Protein AF-A0A6I1WRI8-F1 (a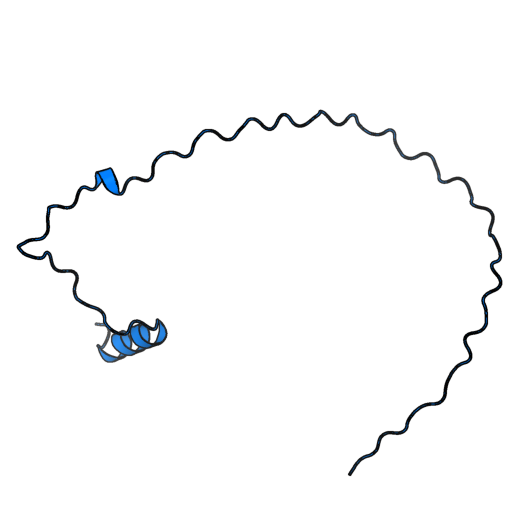fdb_monomer_lite)

Secondary structure (DSSP, 8-state):
---HHHHHHHHHHTT----------TTPPPP-GGGGSPPPPPPPP-------PPPPPPPPPP----------------PPPP---

Structure (mmCIF, N/CA/C/O backbone):
data_AF-A0A6I1WRI8-F1
#
_entry.id   AF-A0A6I1WRI8-F1
#
loop_
_atom_site.group_PDB
_atom_site.id
_atom_site.type_symbol
_atom_site.label_atom_id
_atom_site.label_alt_id
_atom_site.label_comp_id
_atom_site.label_asym_id
_atom_site.label_entity_id
_atom_site.label_seq_id
_atom_site.pdbx_PDB_ins_code
_atom_site.Cartn_x
_atom_site.Cartn_y
_atom_site.Cartn_z
_atom_site.occupancy
_atom_site.B_iso_or_equiv
_atom_site.auth_seq_id
_atom_site.auth_comp_id
_atom_site.auth_asym_id
_atom_site.auth_atom_id
_atom_site.pdbx_PDB_model_num
ATOM 1 N N . MET A 1 1 ? -7.119 9.192 -24.147 1.00 59.59 1 MET A N 1
ATOM 2 C CA . MET A 1 1 ? -6.758 7.762 -24.020 1.00 59.59 1 MET A CA 1
ATOM 3 C C . MET A 1 1 ? -5.248 7.633 -24.153 1.00 59.59 1 MET A C 1
ATOM 5 O O . MET A 1 1 ? -4.710 8.038 -25.178 1.00 59.59 1 MET A O 1
ATOM 9 N N . LEU A 1 2 ? -4.548 7.172 -23.112 1.00 64.38 2 LEU A N 1
ATOM 10 C CA . LEU A 1 2 ? -3.106 6.922 -23.192 1.00 64.38 2 LEU A CA 1
ATOM 11 C C . LEU A 1 2 ? -2.893 5.739 -24.147 1.00 64.38 2 LEU A C 1
ATOM 13 O O . LEU A 1 2 ? -3.387 4.650 -23.881 1.00 64.38 2 LEU A O 1
ATOM 17 N N . ASN A 1 3 ? -2.229 5.967 -25.281 1.00 86.62 3 ASN A N 1
ATOM 18 C CA . ASN A 1 3 ? -1.959 4.913 -26.257 1.00 86.62 3 ASN A CA 1
ATOM 19 C C . ASN A 1 3 ? -1.111 3.816 -25.583 1.00 86.62 3 ASN A C 1
ATOM 21 O O . ASN A 1 3 ? -0.148 4.144 -24.885 1.00 86.62 3 ASN A O 1
ATOM 25 N N . GLU A 1 4 ? -1.457 2.541 -25.768 1.00 84.69 4 GLU A N 1
ATOM 26 C CA . GLU A 1 4 ? -0.821 1.383 -25.108 1.00 84.69 4 GLU A CA 1
ATOM 27 C C . GLU A 1 4 ? 0.720 1.406 -25.223 1.00 84.69 4 GLU A C 1
ATOM 29 O O . GLU A 1 4 ? 1.430 1.060 -24.279 1.00 84.69 4 GLU A O 1
ATOM 34 N N . SER A 1 5 ? 1.260 1.948 -26.321 1.00 86.69 5 SER A N 1
ATOM 35 C CA . SER A 1 5 ? 2.699 2.171 -26.523 1.00 86.69 5 SER A CA 1
ATOM 36 C C . SER A 1 5 ? 3.341 3.070 -25.459 1.00 86.69 5 SER A C 1
ATOM 38 O O . SER A 1 5 ? 4.431 2.777 -24.971 1.00 86.69 5 SER A O 1
ATOM 40 N N . ARG A 1 6 ? 2.666 4.154 -25.055 1.00 89.12 6 ARG A N 1
ATOM 41 C CA . ARG A 1 6 ? 3.179 5.084 -24.037 1.00 89.12 6 ARG A CA 1
ATOM 42 C C . ARG A 1 6 ? 3.148 4.450 -22.644 1.00 89.12 6 ARG A C 1
ATOM 44 O O . ARG A 1 6 ? 4.063 4.679 -21.860 1.00 89.12 6 ARG A O 1
ATOM 51 N N . ARG A 1 7 ? 2.140 3.616 -22.358 1.00 86.94 7 ARG A N 1
ATOM 52 C CA . ARG A 1 7 ? 2.073 2.824 -21.119 1.00 86.94 7 ARG A CA 1
ATOM 53 C C . ARG A 1 7 ? 3.243 1.843 -21.031 1.00 86.94 7 ARG A C 1
ATOM 55 O O . ARG A 1 7 ? 3.915 1.804 -20.005 1.00 86.94 7 ARG A O 1
ATOM 62 N N . ARG A 1 8 ? 3.510 1.094 -22.106 1.00 86.94 8 ARG A N 1
ATOM 63 C CA . ARG A 1 8 ? 4.626 0.134 -22.161 1.00 86.94 8 ARG A CA 1
ATOM 64 C C . ARG A 1 8 ? 5.978 0.817 -21.982 1.00 86.94 8 ARG A C 1
ATOM 66 O O . ARG A 1 8 ? 6.737 0.398 -21.121 1.00 86.94 8 ARG A O 1
ATOM 73 N N . ALA A 1 9 ? 6.235 1.909 -22.707 1.00 90.06 9 ALA A N 1
ATOM 74 C CA . ALA A 1 9 ? 7.486 2.663 -22.590 1.00 90.06 9 ALA A CA 1
ATOM 75 C C . ALA A 1 9 ? 7.744 3.161 -21.157 1.00 90.06 9 ALA A C 1
ATOM 77 O O . ALA A 1 9 ? 8.856 3.034 -20.647 1.00 90.06 9 ALA A O 1
ATOM 78 N N . TYR A 1 10 ? 6.709 3.678 -20.487 1.00 90.06 10 TYR A N 1
ATOM 79 C CA . TYR A 1 10 ? 6.809 4.107 -19.093 1.00 90.06 10 TYR A CA 1
ATOM 80 C C . TYR A 1 10 ? 7.133 2.942 -18.144 1.00 90.06 10 TYR A C 1
ATOM 82 O O . TYR A 1 10 ? 8.043 3.054 -17.326 1.00 90.06 10 TYR A O 1
ATOM 90 N N . LEU A 1 11 ? 6.438 1.807 -18.269 1.00 90.00 11 LEU A N 1
ATOM 91 C CA . LEU A 1 11 ? 6.688 0.633 -17.423 1.00 90.00 11 LEU A CA 1
ATOM 92 C C . LEU A 1 11 ? 8.089 0.048 -17.640 1.00 90.00 11 LEU A C 1
ATOM 94 O O . LEU A 1 11 ? 8.758 -0.295 -16.667 1.00 90.00 11 LEU A O 1
ATOM 98 N N . THR A 1 12 ? 8.567 0.003 -18.887 1.00 88.62 12 THR A N 1
ATOM 99 C CA . THR A 1 12 ? 9.946 -0.394 -19.202 1.00 88.62 12 THR A CA 1
ATOM 100 C C . THR A 1 12 ? 10.962 0.549 -18.558 1.00 88.62 12 THR A C 1
ATOM 102 O O . THR A 1 12 ? 11.925 0.075 -17.960 1.00 88.62 12 THR A O 1
ATOM 105 N N . ALA A 1 13 ? 10.740 1.867 -18.618 1.00 92.94 13 ALA A N 1
ATOM 106 C CA . ALA A 1 13 ? 11.617 2.848 -17.973 1.00 92.94 13 ALA A CA 1
ATOM 107 C C . ALA A 1 13 ? 11.656 2.683 -16.443 1.00 92.94 13 ALA A C 1
ATOM 109 O O . ALA A 1 13 ? 12.698 2.876 -15.825 1.00 92.94 13 ALA A O 1
ATOM 110 N N . MET A 1 14 ? 10.536 2.278 -15.842 1.00 94.25 14 MET A N 1
ATOM 111 C CA . MET A 1 14 ? 10.426 1.949 -14.417 1.00 94.25 14 MET A CA 1
ATOM 112 C C . MET A 1 14 ? 10.890 0.522 -14.076 1.00 94.25 14 MET A C 1
ATOM 114 O O . MET A 1 14 ? 10.716 0.089 -12.941 1.00 94.25 14 MET A O 1
ATOM 118 N N . GLN A 1 15 ? 11.471 -0.214 -15.035 1.00 90.81 15 GLN A N 1
ATOM 119 C CA . GLN A 1 15 ? 11.955 -1.594 -14.872 1.00 90.81 15 GLN A CA 1
ATOM 120 C C . GLN A 1 15 ? 10.872 -2.583 -14.403 1.00 90.81 15 GLN A C 1
ATOM 122 O O . GLN A 1 15 ? 11.155 -3.619 -13.801 1.00 90.81 15 GLN A O 1
ATOM 127 N N . VAL A 1 16 ? 9.607 -2.295 -14.709 1.00 85.62 16 VAL A N 1
ATOM 128 C CA . VAL A 1 16 ? 8.477 -3.166 -14.385 1.00 85.62 16 VAL A CA 1
ATOM 129 C C . VAL A 1 16 ? 8.314 -4.189 -15.508 1.00 85.62 16 VAL A C 1
ATOM 131 O O . VAL A 1 16 ? 7.719 -3.905 -16.546 1.00 85.62 16 VAL A O 1
ATOM 134 N N . VAL A 1 17 ? 8.867 -5.386 -15.300 1.00 80.19 17 VAL A N 1
ATOM 135 C CA . VAL A 1 17 ? 8.926 -6.462 -16.311 1.00 80.19 17 VAL A CA 1
ATOM 136 C C . VAL A 1 17 ? 7.553 -7.083 -16.597 1.00 80.19 17 VAL A C 1
ATOM 138 O O . VAL A 1 17 ? 7.250 -7.429 -17.734 1.00 80.19 17 VAL A O 1
ATOM 141 N N . SER A 1 18 ? 6.698 -7.205 -15.581 1.00 74.31 18 SER A N 1
ATOM 142 C CA . SER A 1 18 ? 5.329 -7.701 -15.723 1.00 74.31 18 SER A CA 1
ATOM 143 C C . SER A 1 18 ? 4.405 -6.908 -14.812 1.00 74.31 18 SER A C 1
ATOM 145 O O . SER A 1 18 ? 4.633 -6.820 -13.605 1.00 74.31 18 SER A O 1
ATOM 147 N N . TRP A 1 19 ? 3.360 -6.320 -15.394 1.00 71.38 19 TRP A N 1
ATOM 148 C CA . TRP A 1 19 ? 2.282 -5.689 -14.643 1.00 71.38 19 TRP A CA 1
ATOM 149 C C . TRP A 1 19 ? 1.057 -6.597 -14.687 1.00 71.38 19 TRP A C 1
ATOM 151 O O . TRP A 1 19 ? 0.281 -6.572 -15.645 1.00 71.38 19 TRP A O 1
ATOM 161 N N . VAL A 1 20 ? 0.896 -7.416 -13.650 1.00 78.06 20 VAL A N 1
ATOM 162 C CA . VAL A 1 20 ? -0.257 -8.309 -13.508 1.00 78.06 20 VAL A CA 1
ATOM 163 C C . VAL A 1 20 ? -1.458 -7.505 -12.990 1.00 78.06 20 VAL A C 1
ATOM 165 O O . VAL A 1 20 ? -1.314 -6.747 -12.025 1.00 78.06 20 VAL A O 1
ATOM 168 N N . PRO A 1 21 ? -2.651 -7.638 -13.599 1.00 77.25 21 PRO A N 1
ATOM 169 C CA . PRO A 1 21 ? -3.875 -7.064 -13.053 1.00 77.25 21 PRO A CA 1
ATOM 170 C C . PRO A 1 21 ? -4.121 -7.581 -11.631 1.00 77.25 21 PRO A C 1
ATOM 172 O O . PRO A 1 21 ? -4.167 -8.791 -11.410 1.00 77.25 21 PRO A O 1
ATOM 175 N N . ARG A 1 22 ? -4.302 -6.674 -10.664 1.00 76.31 22 ARG A N 1
ATOM 176 C CA . ARG A 1 22 ? -4.711 -7.056 -9.306 1.00 76.31 22 ARG A CA 1
ATOM 177 C C . ARG A 1 22 ? -6.151 -7.552 -9.368 1.00 76.31 22 ARG A C 1
ATOM 179 O O . ARG A 1 22 ? -7.069 -6.757 -9.534 1.00 76.31 22 ARG A O 1
ATOM 186 N N . THR A 1 23 ? -6.316 -8.864 -9.300 1.00 75.75 23 THR A N 1
ATOM 187 C CA . THR A 1 23 ? -7.611 -9.543 -9.264 1.00 75.75 23 THR A CA 1
ATOM 188 C C . THR A 1 23 ? -7.682 -10.357 -7.980 1.00 75.75 23 THR A C 1
ATOM 190 O O . THR A 1 23 ? -6.680 -10.927 -7.549 1.00 75.75 23 THR A O 1
ATOM 193 N N . GLU A 1 24 ? -8.847 -10.351 -7.336 1.00 74.56 24 GLU A N 1
ATOM 194 C CA . GLU A 1 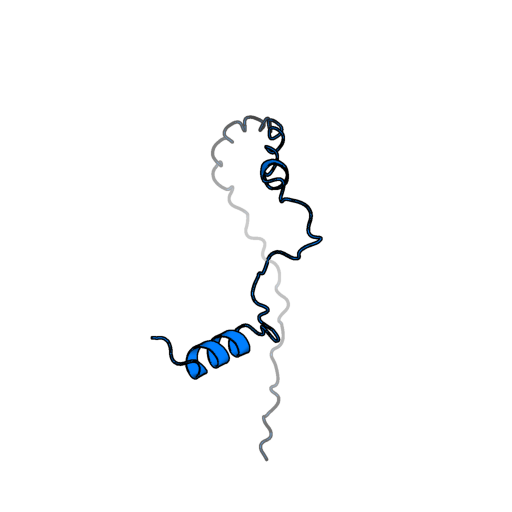24 ? -9.117 -11.184 -6.163 1.00 74.56 24 GLU A CA 1
ATOM 195 C C . GLU A 1 24 ? -9.096 -12.651 -6.607 1.00 74.56 24 GLU A C 1
ATOM 197 O O . GLU A 1 24 ? -9.811 -13.043 -7.532 1.00 74.56 24 GLU A O 1
ATOM 202 N N . LEU A 1 25 ? -8.241 -13.461 -5.984 1.00 80.12 25 LEU A N 1
ATOM 203 C CA . LEU A 1 25 ? -8.206 -14.896 -6.252 1.00 80.12 25 LEU A CA 1
ATOM 204 C C . LEU A 1 25 ? -9.380 -15.558 -5.513 1.00 80.12 25 LEU A C 1
ATOM 206 O O . LEU A 1 25 ? -9.659 -15.182 -4.378 1.00 80.12 25 LEU A O 1
ATOM 210 N N . PRO A 1 26 ? -10.036 -16.585 -6.080 1.00 80.75 26 PRO A N 1
ATOM 211 C CA . PRO A 1 26 ? -11.213 -17.213 -5.464 1.00 80.75 26 PRO A CA 1
ATOM 212 C C . PRO A 1 26 ? -10.910 -17.920 -4.131 1.00 80.75 26 PRO A C 1
ATOM 214 O O . PRO A 1 26 ? -11.818 -18.226 -3.368 1.00 80.75 26 PRO A O 1
ATOM 217 N N . PHE A 1 27 ? -9.632 -18.183 -3.856 1.00 80.75 27 PHE A N 1
ATOM 218 C CA . PHE A 1 27 ? -9.125 -18.757 -2.611 1.00 80.75 27 PHE A CA 1
ATOM 219 C C . PHE A 1 27 ? -8.391 -17.729 -1.734 1.00 80.75 27 PHE A C 1
ATOM 221 O O . PHE A 1 27 ? -7.828 -18.102 -0.704 1.00 80.75 27 PHE A O 1
ATOM 228 N N . ALA A 1 28 ? -8.332 -16.455 -2.140 1.00 84.19 28 ALA A N 1
ATOM 229 C CA . ALA A 1 28 ? -7.743 -15.420 -1.303 1.00 84.19 28 ALA A CA 1
ATOM 230 C C . ALA A 1 28 ? -8.628 -15.195 -0.073 1.00 84.19 28 ALA A C 1
ATOM 232 O O . ALA A 1 28 ? -9.845 -15.051 -0.171 1.00 84.19 28 ALA A O 1
ATOM 233 N N . ALA A 1 29 ? -8.000 -15.170 1.099 1.00 85.94 29 ALA A N 1
ATOM 234 C CA . ALA A 1 29 ? -8.681 -14.771 2.317 1.00 85.94 29 ALA A CA 1
ATOM 235 C C . ALA A 1 29 ? -9.036 -13.272 2.255 1.00 85.94 29 ALA A C 1
ATOM 237 O O . ALA A 1 29 ? -8.256 -12.494 1.694 1.00 85.94 29 ALA A O 1
ATOM 238 N N . PRO A 1 30 ? -10.154 -12.845 2.873 1.00 83.00 30 PRO A N 1
ATOM 239 C CA . PRO A 1 30 ? -10.502 -11.433 2.967 1.00 83.00 30 PRO A CA 1
ATOM 240 C C . PRO A 1 30 ? -9.366 -10.612 3.582 1.00 83.00 30 PRO A C 1
ATOM 242 O O . PRO A 1 30 ? -8.784 -10.996 4.602 1.00 83.00 30 PRO A O 1
ATOM 245 N N . SER A 1 31 ? -9.074 -9.458 2.981 1.00 83.25 31 SER A N 1
ATOM 246 C CA . SER A 1 31 ? -8.110 -8.513 3.544 1.00 83.25 31 SER A CA 1
ATOM 247 C C . SER A 1 31 ? -8.574 -8.020 4.919 1.00 83.25 31 SER A C 1
ATOM 249 O O . SER A 1 31 ? -9.756 -7.741 5.126 1.00 83.25 31 SER A O 1
ATOM 251 N N . ARG A 1 32 ? -7.638 -7.896 5.867 1.00 89.19 32 ARG A N 1
ATOM 252 C CA . ARG A 1 32 ? -7.885 -7.348 7.209 1.00 89.19 32 ARG A CA 1
ATOM 253 C C . ARG A 1 32 ? -7.241 -5.961 7.287 1.00 89.19 32 ARG A C 1
ATOM 255 O O . ARG A 1 32 ? -6.053 -5.888 7.601 1.00 89.19 32 ARG A O 1
ATOM 262 N N . PRO A 1 33 ? -7.980 -4.874 6.993 1.00 83.62 33 PRO A N 1
ATOM 263 C CA . PRO A 1 33 ? -7.408 -3.527 6.907 1.00 83.62 33 PRO A CA 1
ATOM 264 C C . PRO A 1 33 ? -6.758 -3.077 8.220 1.00 83.62 33 PRO A C 1
ATOM 266 O O . PRO A 1 33 ? -5.743 -2.392 8.187 1.00 83.62 33 PRO A O 1
ATOM 269 N N . GLU A 1 34 ? -7.263 -3.556 9.358 1.00 86.81 34 GLU A N 1
ATOM 270 C CA . GLU A 1 34 ? -6.692 -3.288 10.685 1.00 86.81 34 GLU A CA 1
ATOM 271 C C . GLU A 1 34 ? -5.233 -3.754 10.830 1.00 86.81 34 GLU A C 1
ATOM 273 O O . GLU A 1 34 ? -4.481 -3.186 11.612 1.00 86.81 34 GLU A O 1
ATOM 278 N N . LEU A 1 35 ? -4.797 -4.761 10.059 1.00 83.56 35 LEU A N 1
ATOM 279 C CA . LEU A 1 35 ? -3.402 -5.227 10.064 1.00 83.56 35 LEU A CA 1
ATOM 280 C C . LEU A 1 35 ? -2.459 -4.324 9.263 1.00 83.56 35 LEU A C 1
ATOM 282 O O . LEU A 1 35 ? -1.243 -4.459 9.373 1.00 83.56 35 LEU A O 1
ATOM 286 N N . LEU A 1 36 ? -3.005 -3.439 8.428 1.00 83.62 36 LEU A N 1
ATOM 287 C CA . LEU A 1 36 ? -2.231 -2.480 7.641 1.00 83.62 36 LEU A CA 1
ATOM 288 C C . LEU A 1 36 ? -2.027 -1.158 8.393 1.00 83.62 36 LEU A C 1
ATOM 290 O O . LEU A 1 36 ? -1.291 -0.294 7.916 1.00 83.62 36 LEU A O 1
ATOM 294 N N . VAL A 1 37 ? -2.670 -0.993 9.553 1.00 90.06 37 VAL A N 1
ATOM 295 C CA . VAL A 1 37 ? -2.482 0.166 10.424 1.00 90.06 37 VAL A CA 1
ATOM 296 C C . VAL A 1 37 ? -1.110 0.059 11.082 1.00 90.06 37 VAL A C 1
ATOM 298 O O . VAL A 1 37 ? -0.809 -0.908 11.782 1.00 90.06 37 VAL A O 1
ATOM 301 N N . LEU A 1 38 ? -0.259 1.058 10.840 1.00 86.19 38 LEU A N 1
ATOM 302 C CA . LEU A 1 38 ? 1.047 1.138 11.481 1.00 86.19 38 LEU A CA 1
ATOM 303 C C . LEU A 1 38 ? 0.842 1.428 12.981 1.00 86.19 38 LEU A C 1
ATOM 305 O O . LEU A 1 38 ? 0.122 2.378 13.299 1.00 86.19 38 LEU A O 1
ATOM 309 N N . PR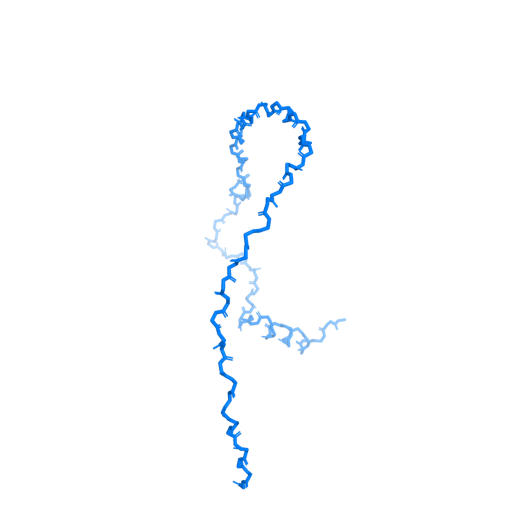O A 1 39 ? 1.439 0.649 13.901 1.00 85.88 39 PRO A N 1
ATOM 31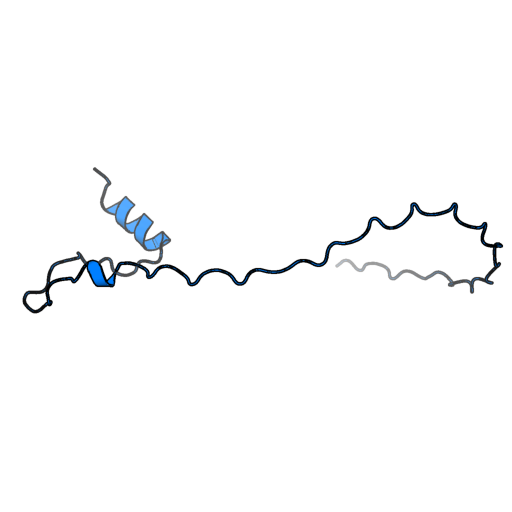0 C CA . PRO A 1 39 ? 1.334 0.937 15.327 1.00 85.88 39 PRO A CA 1
ATOM 311 C C . PRO A 1 39 ? 1.975 2.291 15.652 1.00 85.88 39 PRO A C 1
ATOM 313 O O . PRO A 1 39 ? 2.956 2.690 15.019 1.00 85.88 39 PRO A O 1
ATOM 316 N N . GLU A 1 40 ? 1.432 2.987 16.653 1.00 87.38 40 GLU A N 1
ATOM 317 C CA . GLU A 1 40 ? 2.012 4.242 17.128 1.00 87.38 40 GLU A CA 1
ATOM 318 C C . GLU A 1 40 ? 3.432 3.985 17.665 1.00 87.38 40 GLU A C 1
ATOM 320 O O . GLU A 1 40 ? 3.631 3.046 18.447 1.00 87.38 40 GLU A O 1
ATOM 325 N N . PRO A 1 41 ? 4.443 4.762 17.231 1.00 83.44 41 PRO A N 1
ATOM 326 C CA . PRO A 1 41 ? 5.790 4.613 17.755 1.00 83.44 41 PRO A CA 1
ATOM 327 C C . PRO A 1 41 ? 5.813 4.899 19.264 1.00 83.44 41 PRO A C 1
ATOM 329 O O . PRO A 1 41 ? 5.089 5.777 19.737 1.00 83.44 41 PRO A O 1
ATOM 332 N N . PRO A 1 42 ? 6.657 4.193 20.036 1.00 85.25 42 PRO A N 1
ATOM 333 C CA . PRO A 1 42 ? 6.796 4.465 21.461 1.00 85.25 42 PRO A CA 1
ATOM 334 C C . PRO A 1 42 ? 7.245 5.913 21.690 1.00 85.25 42 PRO A C 1
ATOM 336 O O . PRO A 1 42 ? 7.990 6.476 20.881 1.00 85.25 42 PRO A O 1
ATOM 339 N N . ALA A 1 43 ? 6.819 6.501 22.813 1.00 86.38 43 ALA A N 1
ATOM 340 C CA . ALA A 1 43 ? 7.229 7.845 23.204 1.00 86.38 43 ALA A CA 1
ATOM 341 C C . ALA A 1 43 ? 8.760 7.968 23.173 1.00 86.38 43 ALA A C 1
ATOM 343 O O . ALA A 1 43 ? 9.478 7.116 23.707 1.00 86.38 43 ALA A O 1
ATOM 344 N N . ALA A 1 44 ? 9.258 9.027 22.529 1.00 84.81 44 ALA A N 1
ATOM 345 C CA . ALA A 1 44 ? 10.685 9.304 22.508 1.00 84.81 44 ALA A CA 1
ATOM 346 C C . ALA A 1 44 ? 11.183 9.499 23.951 1.00 84.81 44 ALA A C 1
ATOM 348 O O . ALA A 1 44 ? 10.507 10.171 24.735 1.00 84.81 44 ALA A O 1
ATOM 349 N N . PRO A 1 45 ? 12.350 8.941 24.318 1.00 81.44 45 PRO A N 1
ATOM 350 C CA . PRO A 1 45 ? 12.914 9.187 25.634 1.00 81.44 45 PRO A CA 1
ATOM 351 C C . PRO A 1 45 ? 13.142 10.690 25.815 1.00 81.44 45 PRO A C 1
ATOM 353 O O . PRO A 1 45 ? 13.698 11.348 24.930 1.00 81.44 45 PRO A O 1
ATOM 356 N N . GLU A 1 46 ? 12.728 11.232 26.962 1.00 82.44 46 GLU A N 1
ATOM 357 C CA . GLU A 1 46 ? 13.050 12.608 27.333 1.00 82.44 46 GLU A CA 1
ATOM 358 C C . GLU A 1 46 ? 14.570 12.754 27.427 1.00 82.44 46 GLU A C 1
ATOM 360 O O . GLU A 1 46 ? 15.222 12.307 28.372 1.00 82.44 46 GLU A O 1
ATOM 365 N N . VAL A 1 47 ? 15.160 13.389 26.414 1.00 81.69 47 VAL A N 1
ATOM 366 C CA . VAL A 1 47 ? 16.568 13.769 26.447 1.00 81.69 47 VAL A CA 1
ATOM 367 C C . VAL A 1 47 ? 16.683 15.010 27.324 1.00 81.69 47 VAL A C 1
ATOM 369 O O . VAL A 1 47 ? 16.549 16.138 26.845 1.00 81.69 47 VAL A O 1
ATOM 372 N N . ILE A 1 48 ? 16.945 14.803 28.616 1.00 81.44 48 ILE A N 1
ATOM 373 C CA . ILE A 1 48 ? 17.315 15.880 29.537 1.00 81.44 48 ILE A CA 1
ATOM 374 C C . ILE A 1 48 ? 18.656 16.447 29.061 1.00 81.44 48 ILE A C 1
ATOM 376 O O . ILE A 1 48 ? 19.721 15.872 29.292 1.00 81.44 48 ILE A O 1
ATOM 380 N N . ARG A 1 49 ? 18.613 17.577 28.350 1.00 79.75 49 ARG A N 1
ATOM 381 C CA . ARG A 1 49 ? 19.823 18.311 27.973 1.00 79.75 49 ARG A CA 1
ATOM 382 C C . ARG A 1 49 ? 20.335 19.054 29.208 1.00 79.75 49 ARG A C 1
ATOM 384 O O . ARG A 1 49 ? 19.564 19.810 29.802 1.00 79.75 49 ARG A O 1
ATOM 391 N N . PRO A 1 50 ? 21.611 18.895 29.597 1.00 79.31 50 PRO A N 1
ATOM 392 C CA . PRO A 1 50 ? 22.187 19.705 30.659 1.00 79.31 50 PRO A CA 1
ATOM 393 C C . PRO A 1 50 ? 22.070 21.186 30.294 1.00 79.31 50 PRO A C 1
ATOM 395 O O . PRO A 1 50 ? 22.415 21.581 29.178 1.00 79.31 50 PRO A O 1
ATOM 398 N N . ALA A 1 51 ? 21.597 22.011 31.228 1.00 77.44 51 ALA A N 1
ATOM 399 C CA . ALA A 1 51 ? 21.600 23.455 31.052 1.00 77.44 51 ALA A CA 1
ATOM 400 C C . ALA A 1 51 ? 23.055 23.941 30.951 1.00 77.44 51 ALA A C 1
ATOM 402 O O . ALA A 1 51 ? 23.807 23.920 31.928 1.00 77.44 51 ALA A O 1
ATOM 403 N N . VAL A 1 52 ? 23.464 24.359 29.753 1.00 75.69 52 VAL A N 1
ATOM 404 C CA . VAL A 1 52 ? 24.774 24.973 29.531 1.00 75.69 52 VAL A CA 1
ATOM 405 C C . VAL A 1 52 ? 24.725 26.378 30.123 1.00 75.69 52 VAL A C 1
ATOM 407 O O . VAL A 1 52 ? 23.984 27.237 29.647 1.00 75.69 52 VAL A O 1
ATOM 410 N N . LYS A 1 53 ? 25.499 26.617 31.188 1.00 76.88 53 LYS A N 1
ATOM 411 C CA . LYS A 1 53 ? 25.719 27.973 31.705 1.00 76.88 53 LYS A CA 1
ATOM 412 C C . LYS A 1 53 ? 26.389 28.813 30.607 1.00 76.88 53 LYS A C 1
ATOM 414 O O . LYS A 1 53 ? 27.294 28.290 29.954 1.00 76.88 53 LYS A O 1
ATOM 419 N N . PRO A 1 54 ? 26.010 30.089 30.410 1.00 70.56 54 PRO A N 1
ATOM 420 C CA . PRO A 1 54 ? 26.721 30.958 29.483 1.00 70.56 54 PRO A CA 1
ATOM 421 C C . PRO A 1 54 ? 28.199 31.007 29.878 1.00 70.56 54 PRO A C 1
ATOM 423 O O . PRO A 1 54 ? 28.530 31.363 31.010 1.00 70.56 54 PRO A O 1
ATOM 426 N N . ALA A 1 55 ? 29.085 30.606 28.967 1.00 71.50 55 ALA A N 1
ATOM 427 C CA . ALA A 1 55 ? 30.514 30.797 29.155 1.00 71.50 55 ALA A CA 1
ATOM 428 C C . ALA A 1 55 ? 30.791 32.305 29.216 1.00 71.50 55 ALA A C 1
ATOM 430 O O . ALA A 1 55 ? 30.288 33.065 28.385 1.00 71.50 55 ALA A O 1
ATOM 431 N N . ALA A 1 56 ? 31.559 32.739 30.218 1.00 72.31 56 ALA A N 1
ATOM 432 C CA . ALA A 1 56 ? 31.992 34.126 30.328 1.00 72.31 56 ALA A CA 1
ATOM 433 C C . ALA A 1 56 ? 32.695 34.563 29.031 1.00 72.31 56 ALA A C 1
ATOM 435 O O . ALA A 1 56 ? 33.430 33.782 28.423 1.00 72.31 56 AL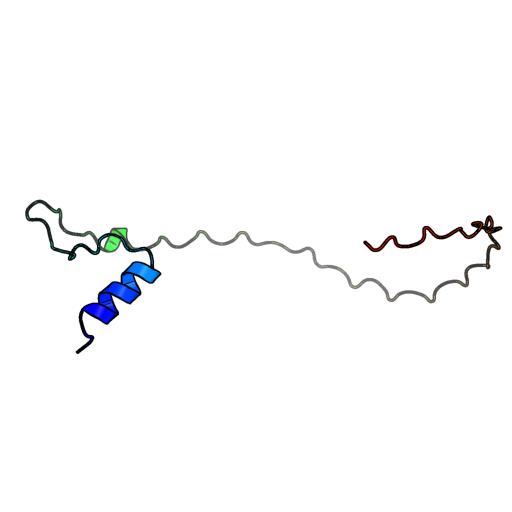A A O 1
ATOM 436 N N . ALA A 1 57 ? 32.435 35.804 28.609 1.00 73.44 57 ALA A N 1
ATOM 437 C CA . ALA A 1 57 ? 32.971 36.372 27.377 1.00 73.44 57 ALA A CA 1
ATOM 438 C C . ALA A 1 57 ? 34.504 36.221 27.308 1.00 73.44 57 ALA A C 1
ATOM 440 O O . ALA A 1 57 ? 35.176 36.369 28.335 1.00 73.44 57 ALA A O 1
ATOM 441 N N . PRO A 1 58 ? 35.075 35.943 26.121 1.00 67.19 58 PRO A N 1
ATOM 442 C CA . PRO A 1 58 ? 36.511 35.754 25.984 1.00 67.19 58 PRO A CA 1
ATOM 443 C C . PRO A 1 58 ? 37.249 37.038 26.381 1.00 67.19 58 PRO A C 1
ATOM 445 O O . PRO A 1 58 ? 37.007 38.111 25.823 1.00 67.19 58 PRO A O 1
ATOM 448 N N . SER A 1 59 ? 38.152 36.930 27.357 1.00 69.56 59 SER A N 1
ATOM 449 C CA . SER A 1 59 ? 39.091 37.999 27.685 1.00 69.56 59 SER A CA 1
ATOM 450 C C . SER A 1 59 ? 40.053 38.215 26.513 1.00 69.56 59 SER A C 1
ATOM 452 O O . SER A 1 59 ? 40.359 37.291 25.756 1.00 69.56 59 SER A O 1
ATOM 454 N N . LYS A 1 60 ? 40.484 39.470 26.323 1.00 71.88 60 LYS A N 1
ATOM 455 C CA . LYS A 1 60 ? 41.340 39.882 25.200 1.00 71.88 60 LYS A CA 1
ATOM 456 C C . LYS A 1 60 ? 42.558 38.948 25.081 1.00 71.88 60 LYS A C 1
ATOM 458 O O . LYS A 1 60 ? 43.177 38.660 26.107 1.00 71.88 60 LYS A O 1
ATOM 463 N N . PRO A 1 61 ? 42.922 38.498 23.866 1.00 65.88 61 PRO A N 1
ATOM 464 C CA . PRO A 1 61 ? 44.066 37.616 23.693 1.00 65.88 61 PRO A CA 1
ATOM 465 C C . PRO A 1 61 ? 45.339 38.315 24.177 1.00 65.88 61 PRO A C 1
ATOM 467 O O . PRO A 1 61 ? 45.652 39.418 23.732 1.00 65.88 61 PRO A O 1
ATOM 470 N N . ALA A 1 62 ? 46.053 37.671 25.101 1.00 68.50 62 ALA A N 1
ATOM 471 C CA . ALA A 1 62 ? 47.371 38.114 25.532 1.00 68.50 62 ALA A CA 1
ATOM 472 C C . ALA A 1 62 ? 48.330 38.094 24.332 1.00 68.50 62 ALA A C 1
ATOM 474 O O . ALA A 1 62 ? 48.351 37.132 23.558 1.00 68.50 62 ALA A O 1
ATOM 475 N N . GLU A 1 63 ? 49.099 39.169 24.163 1.00 66.19 63 GLU A N 1
ATOM 476 C CA . GLU A 1 63 ? 50.022 39.330 23.044 1.00 66.19 63 GLU A CA 1
ATOM 477 C C . GLU A 1 63 ? 51.128 38.271 23.126 1.00 66.19 63 GLU A C 1
ATOM 479 O O . GLU A 1 63 ? 51.940 38.246 24.051 1.00 66.19 63 GLU A O 1
ATOM 484 N N . ARG A 1 64 ? 51.113 37.329 22.177 1.00 66.81 64 ARG A N 1
ATOM 485 C CA . ARG A 1 64 ? 52.076 36.228 22.127 1.00 66.81 64 ARG A CA 1
ATOM 486 C C . ARG A 1 64 ? 53.411 36.767 21.598 1.00 66.81 64 ARG A C 1
ATOM 488 O O . ARG A 1 64 ? 53.428 37.237 20.457 1.00 66.81 64 ARG A O 1
ATOM 495 N N . PRO A 1 65 ? 54.524 36.669 22.349 1.00 66.38 65 PRO A N 1
ATOM 496 C CA . PRO A 1 65 ? 55.823 37.104 21.852 1.00 66.38 65 PRO A CA 1
ATOM 497 C C . PRO A 1 65 ? 56.194 36.309 20.594 1.00 66.38 65 PRO A C 1
ATOM 499 O O . PRO A 1 65 ? 56.026 35.085 20.537 1.00 66.38 65 PRO A O 1
ATOM 502 N N . LYS A 1 66 ? 56.640 37.026 19.556 1.00 65.56 66 LYS A N 1
ATOM 503 C CA . LYS A 1 66 ? 56.977 36.465 18.244 1.00 65.56 66 LYS A CA 1
ATOM 504 C C . LYS A 1 66 ? 58.228 35.594 18.398 1.00 65.56 66 LYS A C 1
ATOM 506 O O . LYS A 1 66 ? 59.333 36.107 18.512 1.00 65.56 66 LYS A O 1
ATOM 511 N N . ILE A 1 67 ? 58.045 34.277 18.446 1.00 66.38 67 ILE A N 1
ATOM 512 C CA . ILE A 1 67 ? 59.161 33.331 18.404 1.00 66.38 67 ILE A CA 1
ATOM 513 C C . ILE A 1 67 ? 59.639 33.259 16.942 1.00 66.38 67 ILE A C 1
ATOM 515 O O . ILE A 1 67 ? 58.864 32.911 16.047 1.00 66.38 67 ILE A O 1
ATOM 519 N N . GLU A 1 68 ? 60.886 33.641 16.671 1.00 70.00 68 GLU A N 1
ATOM 520 C CA . GLU A 1 68 ? 61.493 33.465 15.349 1.00 70.00 68 GLU A CA 1
ATOM 521 C C . GLU A 1 68 ? 61.964 32.018 15.215 1.00 70.00 68 GLU A C 1
ATOM 523 O O . GLU A 1 68 ? 62.983 31.610 15.767 1.00 70.00 68 GLU A O 1
ATOM 528 N N . VAL A 1 69 ? 61.173 31.208 14.512 1.00 70.06 69 VAL A N 1
ATOM 529 C CA . VAL A 1 69 ? 61.560 29.839 14.166 1.00 70.06 69 VAL A CA 1
ATOM 530 C C . VAL A 1 69 ? 62.433 29.902 12.907 1.00 70.06 69 VAL A C 1
ATOM 532 O O . VAL A 1 69 ? 61.948 30.387 11.879 1.00 70.06 69 VAL A O 1
ATOM 535 N N . PRO A 1 70 ? 63.686 29.411 12.927 1.00 66.69 70 PRO A N 1
ATOM 536 C CA . PRO A 1 70 ? 64.504 29.350 11.724 1.00 66.69 70 PRO A CA 1
ATOM 537 C C . PRO A 1 70 ? 63.856 28.375 10.736 1.00 66.69 70 PRO A C 1
ATOM 539 O O . PRO A 1 70 ? 63.747 27.177 10.994 1.00 66.69 70 PRO A O 1
ATOM 542 N N . ARG A 1 71 ? 63.371 28.905 9.610 1.00 64.44 71 ARG A N 1
ATOM 543 C CA . ARG A 1 71 ? 62.710 28.124 8.562 1.00 64.44 71 ARG A CA 1
ATOM 544 C C . ARG A 1 71 ? 63.782 27.450 7.698 1.00 64.44 71 ARG A C 1
ATOM 546 O O . ARG A 1 71 ? 64.494 28.167 6.994 1.00 64.44 71 ARG A O 1
ATOM 553 N N . PRO A 1 72 ? 63.910 26.110 7.697 1.00 55.00 72 PRO A N 1
ATOM 554 C CA . PRO A 1 72 ? 64.805 25.446 6.762 1.00 55.00 72 PRO A CA 1
ATOM 555 C C . PRO A 1 72 ? 64.313 25.700 5.330 1.00 55.00 72 PRO A C 1
ATOM 557 O O . PRO A 1 72 ? 63.138 25.505 5.008 1.00 55.00 72 PRO A O 1
ATOM 560 N N . SER A 1 73 ? 65.223 26.205 4.499 1.00 54.25 73 SER A N 1
ATOM 561 C CA . SER A 1 73 ? 64.998 26.547 3.097 1.00 54.25 73 SER A CA 1
ATOM 562 C C . SER A 1 73 ? 64.643 25.284 2.310 1.00 54.25 73 SER A C 1
ATOM 564 O O . SER A 1 73 ? 65.467 24.384 2.161 1.00 54.25 73 SER A O 1
ATOM 566 N N . VAL A 1 74 ? 63.403 25.191 1.825 1.00 57.00 74 VAL A N 1
ATOM 567 C CA . VAL A 1 74 ? 63.008 24.139 0.882 1.00 57.00 74 VAL A CA 1
ATOM 568 C C . VAL A 1 74 ? 63.491 24.570 -0.499 1.00 57.00 74 VAL A C 1
ATOM 570 O O . VAL A 1 74 ? 62.864 25.391 -1.167 1.00 57.00 74 VAL A O 1
ATOM 573 N N . THR A 1 75 ? 64.646 24.036 -0.889 1.00 52.53 75 THR A N 1
ATOM 574 C CA . THR A 1 75 ? 65.242 24.145 -2.223 1.00 52.53 75 THR A CA 1
ATOM 575 C C . THR A 1 75 ? 64.215 23.811 -3.309 1.00 52.53 75 THR A C 1
ATOM 577 O O . THR A 1 75 ? 63.607 22.741 -3.309 1.00 52.53 75 THR A O 1
ATOM 580 N N . LEU A 1 76 ? 64.021 24.741 -4.246 1.00 56.50 76 LEU A N 1
ATOM 581 C CA . LEU A 1 76 ? 63.125 24.598 -5.390 1.00 56.50 76 LEU A CA 1
ATOM 582 C C . LEU A 1 76 ? 63.822 23.920 -6.587 1.00 56.50 76 LEU A C 1
ATOM 584 O O . LEU A 1 76 ? 64.759 24.481 -7.143 1.00 56.50 76 LEU A O 1
ATOM 588 N N . ARG A 1 77 ? 63.195 22.821 -7.047 1.00 46.47 77 ARG A N 1
ATOM 589 C CA . ARG A 1 77 ? 63.050 22.306 -8.438 1.00 46.47 77 ARG A CA 1
ATOM 590 C C . ARG A 1 77 ? 64.281 21.668 -9.140 1.00 46.47 77 ARG A C 1
ATOM 592 O O . ARG A 1 77 ? 65.413 21.996 -8.814 1.00 46.47 77 ARG A O 1
ATOM 599 N N . PRO A 1 78 ? 64.065 20.742 -10.109 1.00 46.47 78 PRO A N 1
ATOM 600 C CA . PRO A 1 78 ? 63.645 21.151 -11.457 1.00 46.47 78 PRO A CA 1
ATOM 601 C C . PRO A 1 78 ? 62.492 20.340 -12.086 1.00 46.47 78 PRO A C 1
ATOM 603 O O . PRO A 1 78 ? 62.087 19.276 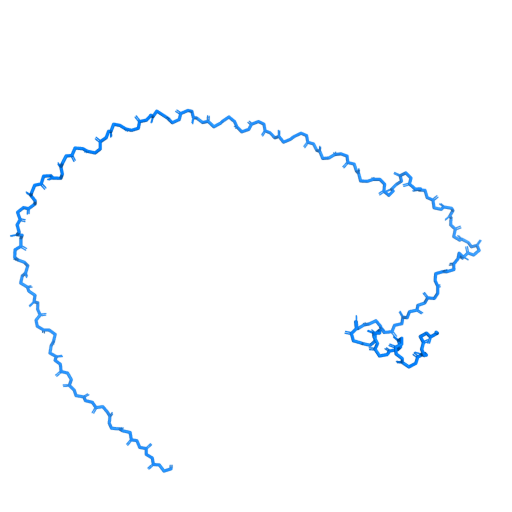-11.630 1.00 46.47 78 PRO A O 1
ATOM 606 N N . ALA A 1 79 ? 61.912 20.956 -13.117 1.00 50.41 79 ALA A N 1
ATOM 607 C CA . ALA A 1 79 ? 60.715 20.557 -13.843 1.00 50.41 79 ALA A CA 1
ATOM 608 C C . ALA A 1 79 ? 60.960 19.375 -14.798 1.00 50.41 79 ALA A C 1
ATOM 610 O O . ALA A 1 79 ? 61.964 19.347 -15.505 1.00 50.41 79 ALA A O 1
ATOM 611 N N . SER A 1 80 ? 59.999 18.451 -14.875 1.00 49.00 80 SER A N 1
ATOM 612 C CA . SER A 1 80 ? 59.927 17.453 -15.950 1.00 49.00 80 SER A CA 1
ATOM 613 C C . SER A 1 80 ? 59.168 18.046 -17.141 1.00 49.00 80 SER A C 1
ATOM 615 O O . SER A 1 80 ? 58.095 18.623 -16.968 1.00 49.00 80 SER A O 1
ATOM 617 N N . LYS A 1 81 ? 59.765 17.969 -18.335 1.00 54.16 81 LYS A N 1
ATOM 618 C CA . LYS A 1 81 ? 59.204 18.466 -19.604 1.00 54.16 81 LYS A CA 1
ATOM 619 C C . LYS A 1 81 ? 58.058 17.556 -20.092 1.00 54.16 81 LYS A C 1
ATOM 621 O O . LYS A 1 81 ? 58.108 16.362 -19.803 1.00 54.16 81 LYS A O 1
ATOM 626 N N . PRO A 1 82 ? 57.073 18.073 -20.853 1.00 49.88 82 PRO A N 1
ATOM 627 C CA . PRO A 1 82 ? 56.060 17.245 -21.503 1.00 49.88 82 PRO A CA 1
ATOM 628 C C . PRO A 1 82 ? 56.628 16.588 -22.772 1.00 49.88 82 PRO A C 1
ATOM 630 O O . PRO A 1 82 ? 57.378 17.223 -23.513 1.00 49.88 82 PRO A O 1
ATOM 633 N N . VAL A 1 83 ? 56.253 15.333 -23.025 1.00 46.75 83 VAL A N 1
ATOM 634 C CA . VAL A 1 83 ? 56.442 14.646 -24.312 1.00 46.75 83 VAL A CA 1
ATOM 635 C C . VAL A 1 83 ? 55.087 14.580 -25.014 1.00 46.75 83 VAL A C 1
ATOM 637 O O . VAL A 1 83 ? 54.114 14.087 -24.448 1.00 46.75 83 VAL A O 1
ATOM 640 N N . VAL A 1 84 ? 55.056 15.135 -26.224 1.00 40.59 84 VAL A N 1
ATOM 641 C CA . VAL A 1 84 ? 54.063 14.914 -27.278 1.00 40.59 84 VAL A CA 1
ATOM 642 C C . VAL A 1 84 ? 54.754 14.037 -28.315 1.00 40.59 84 VAL A C 1
ATOM 644 O O . VAL A 1 84 ? 55.802 14.450 -28.809 1.00 40.59 84 VAL A O 1
ATOM 647 N N . GLU A 1 85 ? 54.190 12.865 -28.597 1.00 37.56 85 GLU A N 1
ATOM 648 C CA . GLU A 1 85 ? 53.844 12.353 -29.937 1.00 37.56 85 GLU A CA 1
ATOM 649 C C . GLU A 1 85 ? 52.922 11.137 -29.771 1.00 37.56 85 GLU A C 1
ATOM 651 O O . GLU A 1 85 ? 53.235 10.275 -28.915 1.00 37.56 85 GLU A O 1
#

Sequence (85 aa):
MLNESRRRAYLTAMQVVSWVPRTELPFAAPSRPELLVLPEPPAAPEVIRPAVKPAAAPSKPAERPKIEVPRPSVTLRPASKPVVE

Radius of gyration: 36.56 Å; chains: 1; bounding box: 76×59×62 Å

Organism: NCBI:txid1608996

Foldseek 3Di:
DPPVVNVVVVCVVVVNPDDDPDDDDPPDDDDDVVVVDDDDDPDDPPPPDPPDDPDPDDDDDDDDPDDDDPDPDDDDDDDDDDDDD

pLDDT: mean 74.3, std 13.56, range [37.56, 94.25]